Protein AF-A0A7S1ZHT3-F1 (afdb_monomer)

Structure (mmCIF, N/CA/C/O backbone):
data_AF-A0A7S1ZHT3-F1
#
_entry.id   AF-A0A7S1ZHT3-F1
#
loop_
_atom_site.group_PDB
_atom_site.id
_atom_site.type_symbol
_atom_site.label_atom_id
_atom_site.label_alt_id
_atom_site.label_comp_id
_atom_site.label_asym_id
_atom_site.label_entity_id
_atom_site.label_seq_id
_atom_site.pdbx_PDB_ins_code
_atom_site.Cartn_x
_atom_site.Cartn_y
_atom_site.Cartn_z
_atom_site.occupancy
_atom_site.B_iso_or_equiv
_atom_site.auth_seq_id
_atom_site.auth_comp_id
_atom_site.auth_asym_id
_atom_site.auth_atom_id
_atom_site.pdbx_PDB_model_num
ATOM 1 N N . MET A 1 1 ? 1.048 22.544 -0.556 1.00 44.88 1 MET A N 1
ATOM 2 C CA . MET A 1 1 ? 0.624 21.130 -0.606 1.00 44.88 1 MET A CA 1
ATOM 3 C C . MET A 1 1 ? 0.410 20.707 0.828 1.00 44.88 1 MET A C 1
ATOM 5 O O . MET A 1 1 ? 1.359 20.792 1.593 1.00 44.88 1 MET A O 1
ATOM 9 N N . THR A 1 2 ? -0.825 20.401 1.221 1.00 49.09 2 THR A N 1
ATOM 10 C CA . THR A 1 2 ? -1.113 19.824 2.538 1.00 49.09 2 THR A CA 1
ATOM 11 C C . THR A 1 2 ? -0.379 18.495 2.613 1.00 49.09 2 THR A C 1
ATOM 13 O O . THR A 1 2 ? -0.635 17.581 1.835 1.00 49.09 2 THR A O 1
ATOM 16 N N . GLU A 1 3 ? 0.637 18.447 3.457 1.00 62.38 3 GLU A N 1
ATOM 17 C CA . GLU A 1 3 ? 1.415 17.249 3.714 1.00 62.38 3 GLU A CA 1
ATOM 18 C C . GLU A 1 3 ? 0.473 16.270 4.421 1.00 62.38 3 GLU A C 1
ATOM 20 O O . GLU A 1 3 ? 0.102 16.514 5.567 1.00 62.38 3 GLU A O 1
ATOM 25 N N . SER A 1 4 ? -0.012 15.249 3.708 1.00 78.69 4 SER A N 1
ATOM 26 C CA . SER A 1 4 ? -0.948 14.280 4.282 1.00 78.69 4 SER A CA 1
ATOM 27 C C . SER A 1 4 ? -0.350 13.664 5.540 1.00 78.69 4 SER A C 1
ATOM 29 O O . SER A 1 4 ? 0.799 13.205 5.538 1.00 78.69 4 SER A O 1
ATOM 31 N N . ASN A 1 5 ? -1.139 13.647 6.611 1.00 88.62 5 ASN A N 1
ATOM 32 C CA . ASN A 1 5 ? -0.727 13.062 7.878 1.00 88.62 5 ASN A CA 1
ATOM 33 C C . ASN A 1 5 ? -0.437 11.562 7.736 1.00 88.62 5 ASN A C 1
ATOM 35 O O . ASN A 1 5 ? 0.404 11.054 8.471 1.00 88.62 5 ASN A O 1
ATOM 39 N N . LEU A 1 6 ? -1.031 10.872 6.751 1.00 90.31 6 LEU A N 1
ATOM 40 C CA . LEU A 1 6 ? -0.762 9.454 6.497 1.00 90.31 6 LEU A CA 1
ATOM 41 C C . LEU A 1 6 ? 0.721 9.184 6.232 1.00 90.31 6 LEU A C 1
ATOM 43 O O . LEU A 1 6 ? 1.286 8.279 6.836 1.00 90.31 6 LEU A O 1
ATOM 47 N N . PHE A 1 7 ? 1.387 9.986 5.395 1.00 88.44 7 PHE A N 1
ATOM 48 C CA . PHE A 1 7 ? 2.820 9.793 5.133 1.00 88.44 7 PHE A CA 1
ATOM 49 C C . PHE A 1 7 ? 3.676 10.069 6.375 1.00 88.44 7 PHE A C 1
ATOM 51 O O . PHE A 1 7 ? 4.687 9.400 6.575 1.00 88.44 7 PHE A O 1
ATOM 58 N N . LYS A 1 8 ? 3.257 11.001 7.240 1.00 88.56 8 LYS A N 1
ATOM 59 C CA . LYS A 1 8 ? 3.935 11.257 8.520 1.00 88.56 8 LYS A CA 1
ATOM 60 C C . LYS A 1 8 ? 3.789 10.075 9.472 1.00 88.56 8 LYS A C 1
ATOM 62 O O . LYS A 1 8 ? 4.780 9.631 10.031 1.00 88.56 8 LYS A O 1
ATOM 67 N N . LEU A 1 9 ? 2.574 9.546 9.617 1.00 90.31 9 LEU A N 1
ATOM 68 C CA . LEU A 1 9 ? 2.278 8.396 10.477 1.00 90.31 9 LEU A CA 1
ATOM 69 C C . LEU A 1 9 ? 2.964 7.113 9.996 1.00 90.31 9 LEU A C 1
ATOM 71 O O . LEU A 1 9 ? 3.375 6.286 10.805 1.00 90.31 9 LEU A O 1
ATOM 75 N N . LEU A 1 10 ? 3.137 6.973 8.682 1.00 88.19 10 LEU A N 1
ATOM 76 C CA . LEU A 1 10 ? 3.900 5.890 8.066 1.00 88.19 10 LEU A CA 1
ATOM 77 C C . LEU A 1 10 ? 5.423 6.084 8.174 1.00 88.19 10 LEU A C 1
ATOM 79 O O . LEU A 1 10 ? 6.166 5.243 7.678 1.00 88.19 10 LEU A O 1
ATOM 83 N N . ASN A 1 11 ? 5.898 7.170 8.802 1.00 86.56 11 ASN A N 1
ATOM 84 C CA . ASN A 1 11 ? 7.313 7.554 8.864 1.00 86.56 11 ASN A CA 1
ATOM 85 C C . ASN A 1 11 ? 7.986 7.565 7.480 1.00 86.56 11 ASN A C 1
ATOM 87 O O . ASN A 1 11 ? 9.159 7.220 7.330 1.00 86.56 11 ASN A O 1
ATOM 91 N N . PHE A 1 12 ? 7.230 7.956 6.454 1.00 85.56 12 PHE A N 1
ATOM 92 C CA . PHE A 1 12 ? 7.668 7.878 5.072 1.00 85.56 12 PHE A CA 1
ATOM 93 C C . PHE A 1 12 ? 8.873 8.794 4.815 1.00 85.56 12 PHE A C 1
ATOM 95 O O . PHE A 1 12 ? 8.791 10.015 4.965 1.00 85.56 12 PHE A O 1
ATOM 102 N N . ASN A 1 13 ? 9.980 8.204 4.361 1.00 81.50 13 ASN A N 1
ATOM 103 C CA . ASN A 1 13 ? 11.188 8.924 3.975 1.00 81.50 13 ASN A CA 1
ATOM 104 C C . ASN A 1 13 ? 11.620 8.522 2.551 1.00 81.50 13 ASN A C 1
ATOM 106 O O . ASN A 1 13 ? 12.139 7.425 2.353 1.00 81.50 13 ASN A O 1
ATOM 110 N N . PRO A 1 14 ? 11.501 9.417 1.552 1.00 76.69 14 PRO A N 1
ATOM 111 C CA . PRO A 1 14 ? 11.882 9.139 0.164 1.00 76.69 14 PRO A CA 1
ATOM 112 C C . PRO A 1 14 ? 13.309 8.614 -0.030 1.00 76.69 14 PRO A C 1
ATOM 114 O O . PRO A 1 14 ? 13.584 7.920 -1.011 1.00 76.69 14 PRO A O 1
ATOM 117 N N . SER A 1 15 ? 14.220 8.977 0.875 1.00 74.06 15 SER A N 1
ATOM 118 C CA . SER A 1 15 ? 15.633 8.608 0.801 1.00 74.06 15 SER A CA 1
ATOM 119 C C . SER A 1 15 ? 15.917 7.197 1.317 1.00 74.06 15 SER A C 1
ATOM 121 O O . SER A 1 15 ? 16.919 6.620 0.904 1.00 74.06 15 SER A O 1
ATOM 123 N N . SER A 1 16 ? 15.072 6.640 2.196 1.00 68.81 16 SER A N 1
ATOM 124 C CA . SER A 1 16 ? 15.283 5.305 2.782 1.00 68.81 16 SER A CA 1
ATOM 125 C C . SER A 1 16 ? 14.660 4.175 1.961 1.00 68.81 16 SER A C 1
ATOM 127 O O . SER A 1 16 ? 15.049 3.013 2.084 1.00 68.81 16 SER A O 1
ATOM 129 N N . ILE A 1 17 ? 13.720 4.492 1.069 1.00 64.06 17 ILE A N 1
ATOM 130 C CA . ILE A 1 17 ? 13.029 3.488 0.256 1.00 64.06 17 ILE A CA 1
ATOM 131 C C . ILE A 1 17 ? 14.052 2.767 -0.634 1.00 64.06 17 ILE A C 1
ATOM 133 O O . ILE A 1 17 ? 14.761 3.381 -1.440 1.00 64.06 17 ILE A O 1
ATOM 137 N N . PHE A 1 18 ? 14.075 1.435 -0.522 1.00 61.75 18 PHE A N 1
ATOM 138 C CA . PHE A 1 18 ? 15.012 0.512 -1.182 1.00 61.75 18 PHE A CA 1
ATOM 139 C C . PHE A 1 18 ? 16.453 0.516 -0.663 1.00 61.75 18 PHE A C 1
ATOM 141 O O . PHE A 1 18 ? 17.306 -0.118 -1.299 1.00 61.75 18 PHE A O 1
ATOM 148 N N . ASP A 1 19 ? 16.743 1.186 0.452 1.00 63.34 19 ASP A N 1
ATOM 149 C CA . ASP A 1 19 ? 17.970 0.898 1.183 1.00 63.34 19 ASP A CA 1
ATOM 150 C C . ASP A 1 19 ? 17.796 -0.433 1.927 1.00 63.34 19 ASP A C 1
ATOM 152 O O . ASP A 1 19 ? 16.906 -0.603 2.756 1.00 63.34 19 ASP A O 1
ATOM 156 N N . SER A 1 20 ? 18.623 -1.418 1.577 1.00 51.44 20 SER A N 1
ATOM 157 C CA . SER A 1 20 ? 18.540 -2.776 2.124 1.00 51.44 20 SER A CA 1
ATOM 158 C C . SER A 1 20 ? 18.987 -2.876 3.584 1.00 51.44 20 SER A C 1
ATOM 160 O O . SER A 1 20 ? 18.911 -3.964 4.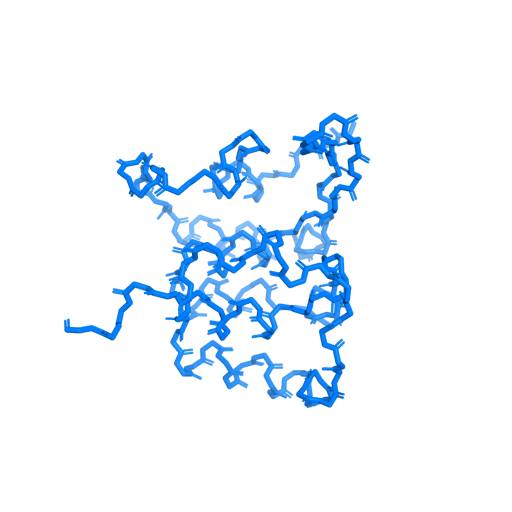144 1.00 51.44 20 SER A O 1
ATOM 162 N N . ASN A 1 21 ? 19.502 -1.787 4.163 1.00 50.84 21 ASN A N 1
ATOM 163 C CA . ASN A 1 21 ? 20.020 -1.746 5.529 1.00 50.84 21 ASN A CA 1
ATOM 164 C C . ASN A 1 21 ? 19.041 -1.112 6.538 1.00 50.84 21 ASN A C 1
ATOM 166 O O . ASN A 1 21 ? 19.351 -1.080 7.723 1.00 50.84 21 ASN A O 1
ATOM 170 N N . ASP A 1 22 ? 17.872 -0.624 6.104 1.00 53.44 22 ASP A N 1
ATOM 171 C CA . ASP A 1 22 ? 16.913 0.092 6.967 1.00 53.44 22 ASP A CA 1
ATOM 172 C C . ASP A 1 22 ? 15.800 -0.816 7.537 1.00 53.44 22 ASP A C 1
ATOM 174 O O . ASP A 1 22 ? 14.617 -0.467 7.591 1.00 53.44 22 ASP A O 1
ATOM 178 N N . GLU A 1 23 ? 16.153 -2.040 7.937 1.00 51.00 23 GLU A N 1
ATOM 179 C CA . GLU A 1 23 ? 15.239 -2.884 8.724 1.00 51.00 23 GLU A CA 1
ATOM 180 C C . GLU A 1 23 ? 15.219 -2.466 10.206 1.00 51.00 23 GLU A C 1
ATOM 182 O O . GLU A 1 23 ? 14.199 -2.628 10.874 1.00 51.00 23 GLU A O 1
ATOM 187 N N . GLU A 1 24 ? 16.304 -1.860 10.700 1.00 45.94 24 GLU A N 1
ATOM 188 C CA . GLU A 1 24 ? 16.522 -1.541 12.120 1.00 45.94 24 GLU A CA 1
ATOM 189 C C . GLU A 1 24 ? 16.008 -0.152 12.552 1.00 45.94 24 GLU A C 1
ATOM 191 O O . GLU A 1 24 ? 15.880 0.107 13.748 1.00 45.94 24 GLU A O 1
ATOM 196 N N . GLY A 1 25 ? 15.663 0.739 11.613 1.00 47.12 25 GLY A N 1
ATOM 197 C CA . GLY A 1 25 ? 15.228 2.116 11.897 1.00 47.12 25 GLY A CA 1
ATOM 198 C C . GLY A 1 25 ? 13.725 2.310 12.131 1.00 47.12 25 GLY A C 1
ATOM 199 O O . GLY A 1 25 ? 13.283 3.430 12.405 1.00 47.12 25 GLY A O 1
ATOM 200 N N . ARG A 1 26 ? 12.910 1.253 12.023 1.00 54.22 26 ARG A N 1
ATOM 201 C CA . ARG A 1 26 ? 11.444 1.369 12.078 1.00 54.22 26 ARG A CA 1
ATOM 202 C C . ARG A 1 26 ? 10.981 1.589 13.515 1.00 54.22 26 ARG A C 1
ATOM 204 O O . ARG A 1 26 ? 10.665 0.647 14.239 1.00 54.22 26 ARG A O 1
ATOM 211 N N . GLN A 1 27 ? 10.926 2.856 13.925 1.00 59.22 27 GLN A N 1
ATOM 212 C CA . GLN A 1 27 ? 10.138 3.275 15.083 1.00 59.22 27 GLN A CA 1
ATOM 213 C C . GLN A 1 27 ? 8.753 2.622 15.017 1.00 59.22 27 GLN A C 1
ATOM 215 O O . GLN A 1 27 ? 8.198 2.449 13.932 1.00 59.22 27 GLN A O 1
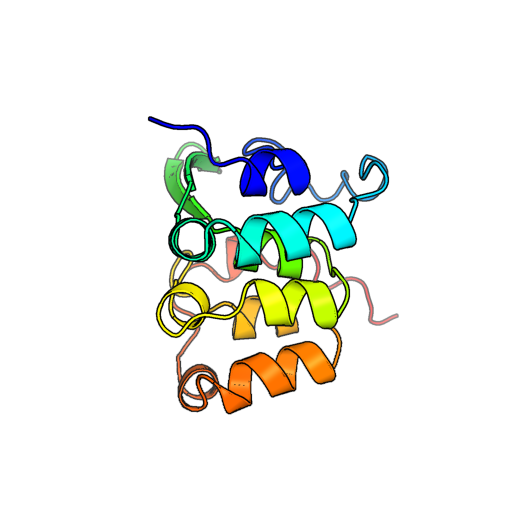ATOM 220 N N . LYS A 1 28 ? 8.209 2.248 16.179 1.00 71.94 28 LYS A N 1
ATOM 221 C CA . LYS A 1 28 ? 6.897 1.607 16.302 1.00 71.94 28 LYS A CA 1
ATOM 222 C C . LYS A 1 28 ? 5.843 2.446 15.571 1.00 71.94 28 LYS A C 1
ATOM 224 O O . LYS A 1 28 ? 5.486 3.523 16.036 1.00 71.94 28 LYS A O 1
ATOM 229 N N . ILE A 1 29 ? 5.374 1.950 14.431 1.00 86.00 29 ILE A N 1
ATOM 230 C CA . ILE A 1 29 ? 4.303 2.583 13.666 1.00 86.00 29 ILE A CA 1
ATOM 231 C C . ILE A 1 29 ? 2.995 2.356 14.414 1.00 86.00 29 ILE A C 1
ATOM 233 O O . ILE A 1 29 ? 2.676 1.228 14.797 1.00 86.00 29 ILE A O 1
ATOM 237 N N . ASP A 1 30 ? 2.251 3.433 14.631 1.00 90.81 30 ASP A N 1
ATOM 238 C CA . ASP A 1 30 ? 0.940 3.382 15.262 1.00 90.81 30 ASP A CA 1
ATOM 239 C C . ASP A 1 30 ? -0.128 3.065 14.205 1.00 90.81 30 ASP A C 1
ATOM 241 O O . ASP A 1 30 ? -0.602 3.942 13.478 1.00 90.81 30 ASP A O 1
ATOM 245 N N . GLY A 1 31 ? -0.472 1.779 14.093 1.00 91.19 31 GLY A N 1
ATOM 246 C CA . GLY A 1 31 ? -1.493 1.306 13.161 1.00 91.19 31 GLY A CA 1
ATOM 247 C C . GLY A 1 31 ? -2.878 1.897 13.437 1.00 91.19 31 GLY A C 1
ATOM 248 O O . GLY A 1 31 ? -3.591 2.222 12.489 1.00 91.19 31 GLY A O 1
ATOM 249 N N . ASP A 1 32 ? -3.235 2.118 14.705 1.00 94.12 32 ASP A N 1
ATOM 250 C CA . ASP A 1 32 ? -4.543 2.664 15.083 1.00 94.12 32 ASP A CA 1
ATOM 251 C C . ASP A 1 32 ? -4.672 4.125 14.644 1.00 94.12 32 ASP A C 1
ATOM 253 O O . ASP A 1 32 ? -5.714 4.533 14.121 1.00 94.12 32 ASP A O 1
ATOM 257 N N . ALA A 1 33 ? -3.596 4.905 14.789 1.00 93.88 33 ALA A N 1
ATOM 258 C CA . ALA A 1 33 ? -3.543 6.275 14.289 1.00 93.88 33 ALA A CA 1
ATOM 259 C C . ALA A 1 33 ? -3.692 6.332 12.760 1.00 93.88 33 ALA A C 1
ATOM 261 O O . ALA A 1 33 ? -4.437 7.171 12.253 1.00 93.88 33 ALA A O 1
ATOM 262 N N . ILE A 1 34 ? -3.041 5.420 12.026 1.00 94.25 34 ILE A N 1
ATOM 263 C CA . ILE A 1 34 ? -3.169 5.331 10.561 1.00 94.25 34 ILE A CA 1
ATOM 264 C C . ILE A 1 34 ? -4.602 4.980 10.163 1.00 94.25 34 ILE A C 1
ATOM 266 O O . ILE A 1 34 ? -5.173 5.642 9.299 1.00 94.25 34 ILE A O 1
ATOM 270 N N . ILE A 1 35 ? -5.199 3.966 10.798 1.00 95.69 35 ILE A N 1
ATOM 271 C CA . ILE A 1 35 ? -6.579 3.544 10.520 1.00 95.69 35 ILE A CA 1
ATOM 272 C C . ILE A 1 35 ? -7.549 4.697 10.787 1.00 95.69 35 ILE A C 1
ATOM 274 O O . ILE A 1 35 ? -8.457 4.941 9.990 1.00 95.69 35 ILE A O 1
ATOM 278 N N . LYS A 1 36 ? -7.364 5.420 11.897 1.00 95.75 36 LYS A N 1
ATOM 279 C CA . LYS A 1 36 ? -8.178 6.588 12.236 1.00 95.75 36 LYS A CA 1
ATOM 280 C C . LYS A 1 36 ? -8.051 7.679 11.172 1.00 95.75 36 LYS A C 1
ATOM 282 O O . LYS A 1 36 ? -9.070 8.120 10.649 1.00 95.75 36 LYS A O 1
ATOM 287 N N . GLU A 1 37 ? -6.828 8.063 10.820 1.00 94.81 37 GLU A N 1
ATOM 288 C CA . GLU A 1 37 ? -6.562 9.099 9.818 1.00 94.81 37 GLU A CA 1
ATOM 289 C C . GLU A 1 37 ? -7.128 8.712 8.443 1.00 94.81 37 GLU A C 1
ATOM 291 O O . GLU A 1 37 ? -7.778 9.525 7.793 1.00 94.81 37 GLU A O 1
ATOM 296 N N . ALA A 1 38 ? -6.968 7.454 8.020 1.00 94.88 38 ALA A N 1
ATOM 297 C CA . ALA A 1 38 ? -7.512 6.956 6.757 1.00 94.88 38 ALA A CA 1
ATOM 298 C C . ALA A 1 38 ? -9.049 7.013 6.715 1.00 94.88 38 ALA A C 1
ATOM 300 O O . ALA A 1 38 ? -9.635 7.302 5.672 1.00 94.88 38 ALA A O 1
ATOM 301 N N . ARG A 1 39 ? -9.717 6.777 7.852 1.00 93.44 39 ARG A N 1
ATOM 302 C CA . ARG A 1 39 ? -11.181 6.881 7.973 1.00 93.44 39 ARG A CA 1
ATOM 303 C C . ARG A 1 39 ? -11.669 8.327 8.003 1.00 93.44 39 ARG A C 1
ATOM 305 O O . ARG A 1 39 ? -12.715 8.617 7.429 1.00 93.44 39 ARG A O 1
ATOM 312 N N . GLU A 1 40 ? -10.942 9.215 8.676 1.00 94.50 40 GLU A N 1
ATOM 313 C CA . GLU A 1 40 ? -11.275 10.642 8.759 1.00 94.50 40 GLU A CA 1
ATOM 314 C C . GLU A 1 40 ? -11.009 11.358 7.424 1.00 94.50 40 GLU A C 1
ATOM 316 O O . GLU A 1 40 ? -11.800 12.207 7.010 1.00 94.50 40 GLU A O 1
ATOM 321 N N . ASN A 1 41 ? -9.956 10.954 6.708 1.00 93.38 41 ASN A N 1
ATOM 322 C CA . ASN A 1 41 ? -9.517 11.543 5.445 1.00 93.38 41 ASN A CA 1
ATOM 323 C C . ASN A 1 41 ? -9.371 10.473 4.341 1.00 93.38 41 ASN A C 1
ATOM 325 O O . ASN A 1 41 ? -8.273 10.226 3.847 1.00 93.38 41 ASN A O 1
ATOM 329 N N . PRO A 1 42 ? -10.472 9.869 3.853 1.00 90.88 42 PRO A N 1
ATOM 330 C CA . PRO A 1 42 ? -10.411 8.769 2.881 1.00 90.88 42 PRO A CA 1
ATOM 331 C C . PRO A 1 42 ? -9.814 9.172 1.526 1.00 90.88 42 PRO A C 1
ATOM 333 O O . PRO A 1 42 ? -9.320 8.328 0.786 1.00 90.88 42 PRO A O 1
ATOM 336 N N . ARG A 1 43 ? -9.822 10.469 1.190 1.00 90.94 43 ARG A N 1
ATOM 337 C CA . ARG A 1 43 ? -9.161 10.987 -0.021 1.00 90.94 43 ARG A CA 1
ATOM 338 C C . ARG A 1 43 ? -7.639 10.898 0.060 1.00 90.94 43 ARG A C 1
ATOM 340 O O . ARG A 1 43 ? -6.987 10.827 -0.979 1.00 90.94 43 ARG A O 1
ATOM 347 N N . ASP A 1 44 ? -7.082 10.901 1.267 1.00 92.06 44 ASP A N 1
ATOM 348 C CA . ASP A 1 44 ? -5.637 10.893 1.471 1.00 92.06 44 ASP A CA 1
ATOM 349 C C . ASP A 1 44 ? -5.023 9.521 1.175 1.00 92.06 44 ASP A C 1
ATOM 351 O O . ASP A 1 44 ? -3.867 9.441 0.760 1.00 92.06 44 ASP A O 1
ATOM 355 N N . VAL A 1 45 ? -5.819 8.453 1.288 1.00 93.62 45 VAL A N 1
ATOM 356 C CA . VAL A 1 45 ? -5.440 7.078 0.922 1.00 93.62 45 VAL A CA 1
ATOM 357 C C . VAL A 1 45 ? -5.003 6.979 -0.545 1.00 93.62 45 VAL A C 1
ATOM 359 O O . VAL A 1 45 ? -4.109 6.204 -0.888 1.00 93.62 45 VAL A O 1
ATOM 362 N N . ASP A 1 46 ? -5.582 7.817 -1.408 1.00 94.00 46 ASP A N 1
ATOM 363 C CA . ASP A 1 46 ? -5.294 7.847 -2.842 1.00 94.00 46 ASP A CA 1
ATOM 364 C C . ASP A 1 46 ? -4.122 8.761 -3.211 1.00 94.00 46 ASP A C 1
ATOM 366 O O . ASP A 1 46 ? -3.726 8.820 -4.383 1.00 94.00 46 ASP A O 1
ATOM 370 N N . LEU A 1 47 ? -3.552 9.492 -2.250 1.00 91.19 47 LEU A N 1
ATOM 371 C CA . LEU A 1 47 ? -2.465 10.415 -2.537 1.00 91.19 47 LEU A CA 1
ATOM 372 C C . LEU A 1 47 ? -1.207 9.664 -2.961 1.00 91.19 47 LEU A C 1
ATOM 374 O O . LEU A 1 47 ? -0.825 8.630 -2.422 1.00 91.19 47 LEU A O 1
ATOM 378 N N . MET A 1 48 ? -0.525 10.240 -3.944 1.00 89.00 48 MET A N 1
ATOM 379 C CA . MET A 1 48 ? 0.772 9.767 -4.396 1.00 89.00 48 MET A CA 1
ATOM 380 C C . MET A 1 48 ? 1.812 10.838 -4.103 1.00 89.00 48 MET A C 1
ATOM 382 O O . MET A 1 48 ? 1.839 11.884 -4.756 1.00 89.00 48 MET A O 1
ATOM 386 N N . TYR A 1 49 ? 2.698 10.555 -3.159 1.00 87.94 49 TYR A N 1
ATOM 387 C CA . TYR A 1 49 ? 3.898 11.336 -2.943 1.00 87.94 49 TYR A CA 1
ATOM 388 C C . TYR A 1 49 ? 4.852 11.138 -4.124 1.00 87.94 49 TYR A C 1
ATOM 390 O O . TYR A 1 49 ? 5.169 10.011 -4.504 1.00 87.94 49 TYR A O 1
ATOM 398 N N . SER A 1 50 ? 5.286 12.236 -4.740 1.00 88.31 50 SER A N 1
ATOM 399 C CA . SER A 1 50 ? 6.161 12.201 -5.915 1.00 88.31 50 SER A CA 1
ATOM 400 C C . SER A 1 50 ? 7.570 12.627 -5.530 1.00 88.31 50 SER A C 1
ATOM 402 O O . SER A 1 50 ? 7.751 13.702 -4.966 1.00 88.31 50 SER A O 1
ATOM 404 N N . PHE A 1 51 ? 8.568 11.810 -5.853 1.00 86.62 51 PHE A N 1
ATOM 405 C CA . PHE A 1 51 ? 9.970 12.115 -5.578 1.00 86.62 51 PHE A CA 1
ATOM 406 C C . PHE A 1 51 ? 10.890 11.632 -6.688 1.00 86.62 51 PHE A C 1
ATOM 408 O O . PHE A 1 51 ? 10.54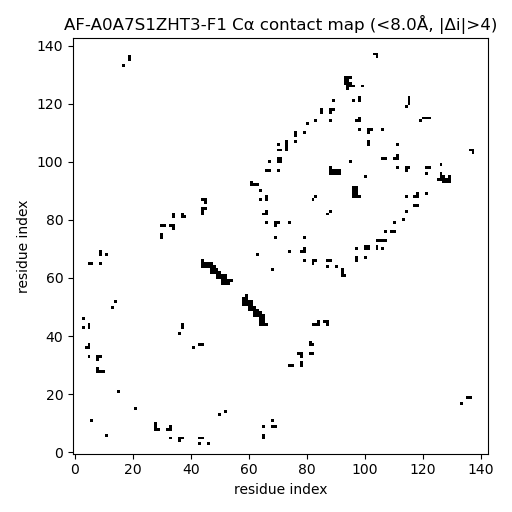0 10.762 -7.483 1.00 86.62 51 PHE A O 1
ATOM 415 N N . THR A 1 52 ? 12.087 12.203 -6.747 1.00 85.81 52 THR A N 1
ATOM 416 C CA . THR A 1 52 ? 13.099 11.811 -7.727 1.00 85.81 52 THR A CA 1
ATOM 417 C C . THR A 1 52 ? 14.134 10.929 -7.054 1.00 85.81 52 THR A C 1
ATOM 419 O O . THR A 1 52 ? 14.807 11.355 -6.119 1.00 85.81 52 THR A O 1
ATOM 422 N N . ARG A 1 53 ? 14.296 9.709 -7.562 1.00 79.44 53 ARG A N 1
ATOM 423 C CA . ARG A 1 53 ? 15.355 8.790 -7.154 1.00 79.44 53 ARG A CA 1
ATOM 424 C C . ARG A 1 53 ? 16.460 8.773 -8.195 1.00 79.44 53 ARG A C 1
ATOM 426 O O . ARG A 1 53 ? 16.193 8.602 -9.381 1.00 79.44 53 ARG A O 1
ATOM 433 N N . PHE A 1 54 ? 17.705 8.868 -7.752 1.00 79.25 54 PHE A N 1
ATOM 434 C CA . PHE A 1 54 ? 18.862 8.730 -8.629 1.00 79.25 54 PHE A CA 1
ATOM 435 C C . PHE A 1 54 ? 19.425 7.314 -8.521 1.00 79.25 54 PHE A C 1
ATOM 437 O O . PHE A 1 54 ? 19.812 6.875 -7.443 1.00 79.25 54 PHE A O 1
ATOM 444 N N . THR A 1 55 ? 19.483 6.581 -9.635 1.00 71.56 55 THR A N 1
ATOM 445 C CA . THR A 1 55 ? 20.169 5.280 -9.685 1.00 71.56 55 THR A CA 1
ATOM 446 C C . THR A 1 55 ? 21.094 5.220 -10.890 1.00 71.56 55 THR A C 1
ATOM 448 O O . THR A 1 55 ? 20.698 5.566 -12.002 1.00 71.56 55 THR A O 1
ATOM 451 N N . LYS A 1 56 ? 22.354 4.820 -10.668 1.00 78.00 56 LYS A N 1
ATOM 452 C CA . LYS A 1 56 ? 23.399 4.735 -11.709 1.00 78.00 56 LYS A CA 1
ATOM 453 C C . LYS A 1 56 ? 23.463 5.981 -12.618 1.00 78.00 56 LYS A C 1
ATOM 455 O O . LYS A 1 56 ? 23.506 5.861 -13.839 1.00 78.00 56 LYS A O 1
ATOM 460 N N . GLY A 1 57 ? 23.410 7.176 -12.023 1.00 78.94 57 GLY A N 1
ATOM 461 C CA . GLY A 1 57 ? 23.495 8.451 -12.750 1.00 78.94 57 GLY A CA 1
ATOM 462 C C . GLY A 1 57 ? 22.240 8.851 -13.537 1.00 78.94 57 GLY A C 1
ATOM 463 O O . GLY A 1 57 ? 22.283 9.826 -14.278 1.00 78.94 57 GLY A O 1
ATOM 464 N N . ARG A 1 58 ? 21.120 8.130 -13.393 1.00 78.44 58 ARG A N 1
ATOM 465 C CA . ARG A 1 58 ? 19.832 8.477 -14.011 1.00 78.44 58 ARG A CA 1
ATOM 466 C C . ARG A 1 58 ? 18.803 8.851 -12.951 1.00 78.44 58 ARG A C 1
ATOM 468 O O . ARG A 1 58 ? 18.701 8.175 -11.927 1.00 78.44 58 ARG A O 1
ATOM 475 N N . ALA A 1 59 ? 18.044 9.908 -13.221 1.00 81.75 59 ALA A N 1
ATOM 476 C CA . ALA A 1 59 ? 16.902 10.325 -12.419 1.00 81.75 59 ALA A CA 1
ATOM 477 C C . ALA A 1 59 ? 15.658 9.519 -12.813 1.00 81.75 59 ALA A C 1
ATOM 479 O O . ALA A 1 59 ? 15.353 9.372 -13.995 1.00 81.75 59 ALA A O 1
ATOM 480 N N . PHE A 1 60 ? 14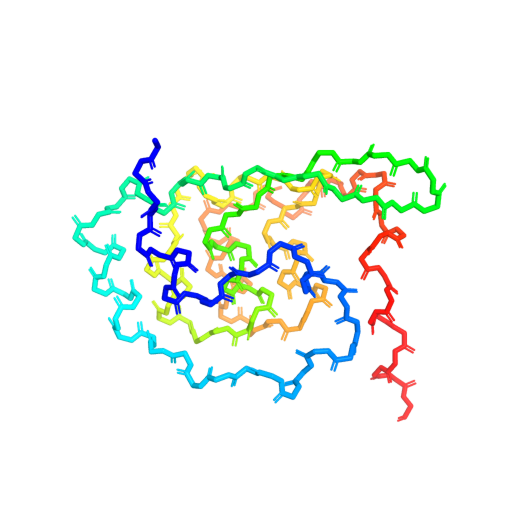.934 9.023 -11.818 1.00 80.31 60 PHE A N 1
ATOM 481 C CA . PHE A 1 60 ? 13.662 8.339 -11.982 1.00 80.31 60 PHE A CA 1
ATOM 482 C C . PHE A 1 60 ? 12.622 9.006 -11.090 1.00 80.31 60 PHE A C 1
ATOM 484 O O . PHE A 1 60 ? 12.823 9.128 -9.882 1.00 80.31 60 PHE A O 1
ATOM 491 N N . HIS A 1 61 ? 11.510 9.429 -11.679 1.00 83.94 61 HIS A N 1
ATOM 492 C CA . HIS A 1 61 ? 10.391 9.970 -10.921 1.00 83.94 61 HIS A CA 1
ATOM 493 C C . HIS A 1 61 ? 9.551 8.819 -10.366 1.00 83.94 61 HIS A C 1
ATOM 495 O O . HIS A 1 61 ? 8.935 8.062 -11.116 1.00 83.94 61 HIS A O 1
ATOM 501 N N . VAL A 1 62 ? 9.553 8.686 -9.045 1.00 83.75 62 VAL A N 1
ATOM 502 C CA . VAL A 1 62 ? 8.744 7.728 -8.299 1.00 83.75 62 VAL A CA 1
ATOM 503 C C . VAL A 1 62 ? 7.466 8.427 -7.856 1.00 83.75 62 VAL A C 1
ATOM 505 O O . VAL A 1 62 ? 7.507 9.551 -7.359 1.00 83.75 62 VAL A O 1
ATOM 508 N N . ARG A 1 63 ? 6.338 7.733 -7.989 1.00 88.62 63 ARG A N 1
ATOM 509 C CA . ARG A 1 63 ? 5.095 8.050 -7.286 1.00 88.62 63 ARG A CA 1
ATOM 510 C C . ARG A 1 63 ? 4.851 6.941 -6.274 1.00 88.62 63 ARG A C 1
ATOM 512 O O . ARG A 1 63 ? 4.913 5.778 -6.655 1.00 88.62 63 ARG A O 1
ATOM 519 N N . TRP A 1 64 ? 4.624 7.293 -5.018 1.00 89.50 64 TRP A N 1
ATOM 520 C CA . TRP A 1 64 ? 4.504 6.353 -3.907 1.00 89.50 64 TRP A CA 1
ATOM 521 C C . TRP A 1 64 ? 3.276 6.686 -3.081 1.00 89.50 64 TRP A C 1
ATOM 523 O O . TRP A 1 64 ? 3.018 7.859 -2.833 1.00 89.50 64 TRP A O 1
ATOM 533 N N . SER A 1 65 ? 2.501 5.684 -2.687 1.00 92.38 65 SER A N 1
ATOM 534 C CA . SER A 1 65 ? 1.239 5.904 -1.972 1.00 92.38 65 SER A CA 1
ATOM 535 C C . SER A 1 65 ? 1.272 5.318 -0.566 1.00 92.38 65 SER A C 1
ATOM 537 O O . SER A 1 65 ? 2.144 4.488 -0.288 1.00 92.38 65 SER A O 1
ATOM 539 N N . PRO A 1 66 ? 0.326 5.700 0.312 1.00 93.62 66 PRO A N 1
ATOM 540 C CA . PRO A 1 66 ? 0.222 5.121 1.647 1.00 93.62 66 PRO A CA 1
ATOM 541 C C . PRO A 1 66 ? 0.125 3.593 1.613 1.00 93.62 66 PRO A C 1
ATOM 543 O O . PRO A 1 66 ? 0.789 2.919 2.393 1.00 93.62 66 PRO A O 1
ATOM 546 N N . LEU A 1 67 ? -0.624 3.036 0.652 1.00 94.31 67 LEU A N 1
ATOM 547 C CA . LEU A 1 67 ? -0.751 1.587 0.484 1.00 94.31 67 LEU A CA 1
ATOM 548 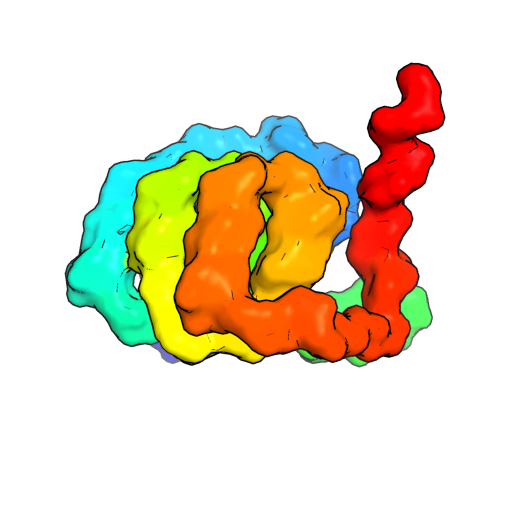C C . LEU A 1 67 ? 0.586 0.925 0.115 1.00 94.31 67 LEU A C 1
ATOM 550 O O . LEU A 1 67 ? 0.917 -0.134 0.640 1.00 94.31 67 LEU A O 1
ATOM 554 N N . HIS A 1 68 ? 1.379 1.549 -0.762 1.00 91.19 68 HIS A N 1
ATOM 555 C CA . HIS A 1 68 ? 2.707 1.037 -1.107 1.00 91.19 68 HIS A CA 1
ATOM 556 C C . HIS A 1 68 ? 3.641 1.003 0.097 1.00 91.19 68 HIS A C 1
ATOM 558 O O . HIS A 1 68 ? 4.349 0.015 0.292 1.00 91.19 68 HIS A O 1
ATOM 564 N N . GLU A 1 69 ? 3.611 2.062 0.902 1.00 89.62 69 GLU A N 1
ATOM 565 C CA . GLU A 1 69 ? 4.404 2.157 2.119 1.00 89.62 69 GLU A CA 1
ATOM 566 C C . GLU A 1 69 ? 3.956 1.114 3.147 1.00 89.62 69 GLU A C 1
ATOM 568 O O . GLU A 1 69 ? 4.778 0.350 3.635 1.00 89.62 69 GLU A O 1
ATOM 573 N N . ALA A 1 70 ? 2.653 0.973 3.396 1.00 91.50 70 ALA A N 1
ATOM 574 C CA . ALA A 1 70 ? 2.129 -0.024 4.326 1.00 91.50 70 ALA A CA 1
ATOM 575 C C . ALA A 1 70 ? 2.484 -1.471 3.922 1.00 91.50 70 ALA A C 1
ATOM 577 O O . ALA A 1 70 ? 2.862 -2.278 4.774 1.00 91.50 70 ALA A O 1
ATOM 578 N N . ILE A 1 71 ? 2.435 -1.793 2.622 1.00 90.62 71 ILE A N 1
ATOM 579 C CA . ILE A 1 71 ? 2.850 -3.102 2.089 1.00 90.62 71 ILE A CA 1
ATOM 580 C C . ILE A 1 71 ? 4.361 -3.306 2.243 1.00 90.62 71 ILE A C 1
ATOM 582 O O . ILE A 1 71 ? 4.793 -4.361 2.707 1.00 90.62 71 ILE A O 1
ATOM 586 N N . PHE A 1 72 ? 5.169 -2.304 1.881 1.00 85.94 72 PHE A N 1
ATOM 587 C CA . PHE A 1 72 ? 6.627 -2.329 2.048 1.00 85.94 72 PHE A CA 1
ATOM 588 C C . PHE A 1 72 ? 7.029 -2.523 3.517 1.00 85.94 72 PHE A C 1
ATOM 590 O O . PHE A 1 72 ? 7.974 -3.250 3.841 1.00 85.94 72 PHE A O 1
ATOM 597 N N . LEU A 1 73 ? 6.264 -1.909 4.415 1.00 84.38 73 LEU A N 1
ATOM 598 C CA . LEU A 1 73 ? 6.463 -1.996 5.849 1.00 84.38 73 LEU A CA 1
ATOM 599 C C . LEU A 1 73 ? 5.925 -3.293 6.463 1.00 84.38 73 LEU A C 1
ATOM 601 O O . LEU A 1 73 ? 6.259 -3.582 7.612 1.00 84.38 73 LEU A O 1
ATOM 605 N N . ARG A 1 74 ? 5.172 -4.094 5.693 1.00 87.00 74 ARG A N 1
ATOM 606 C CA . ARG A 1 74 ? 4.470 -5.307 6.141 1.00 87.00 74 ARG A CA 1
ATOM 607 C C . ARG A 1 74 ? 3.565 -5.030 7.347 1.00 87.00 74 ARG A C 1
ATOM 609 O O . ARG A 1 74 ? 3.590 -5.772 8.326 1.00 87.00 74 ARG A O 1
ATOM 616 N N . LEU A 1 75 ? 2.807 -3.933 7.286 1.00 88.06 75 LEU A N 1
ATOM 617 C CA . LEU A 1 75 ? 1.840 -3.591 8.331 1.00 88.06 75 LEU A CA 1
ATOM 618 C C . LEU A 1 75 ? 0.698 -4.616 8.387 1.00 88.06 75 LEU A C 1
ATOM 620 O O . LEU A 1 75 ? 0.480 -5.368 7.436 1.00 88.06 75 LEU A O 1
ATOM 624 N N . GLY A 1 76 ? 0.002 -4.647 9.525 1.00 88.88 76 GLY A N 1
ATOM 625 C CA . GLY A 1 76 ? -1.089 -5.587 9.785 1.00 88.88 76 GLY A CA 1
ATOM 626 C C . GLY A 1 76 ? -2.254 -5.452 8.807 1.00 88.88 76 GLY A C 1
ATOM 627 O O . GLY A 1 76 ? -2.453 -4.400 8.191 1.00 88.88 76 GLY A O 1
ATOM 628 N N . ASP A 1 77 ? -3.030 -6.528 8.694 1.00 91.50 77 ASP A N 1
ATOM 629 C CA . ASP A 1 77 ? -4.128 -6.655 7.737 1.00 91.50 77 ASP A CA 1
ATOM 630 C C . ASP A 1 77 ? -5.158 -5.520 7.908 1.00 91.50 77 ASP A C 1
ATOM 632 O O . ASP A 1 77 ? -5.603 -4.943 6.922 1.00 91.50 77 ASP A O 1
ATOM 636 N N . GLU A 1 78 ? -5.442 -5.100 9.146 1.00 93.31 78 GLU A N 1
ATOM 637 C CA . GLU A 1 78 ? -6.391 -4.021 9.450 1.00 93.31 78 GLU A CA 1
ATOM 638 C C . GLU A 1 78 ? -5.938 -2.655 8.919 1.00 93.31 78 GLU A C 1
ATOM 640 O O . GLU A 1 78 ? -6.758 -1.844 8.480 1.00 93.31 78 GLU A O 1
ATOM 645 N N . VAL A 1 79 ? -4.628 -2.386 8.956 1.00 94.12 79 VAL A N 1
ATOM 646 C CA . VAL A 1 79 ? -4.057 -1.149 8.407 1.00 94.12 79 VAL A CA 1
ATOM 647 C C . VAL A 1 79 ? -4.135 -1.180 6.889 1.00 94.12 79 VAL A C 1
ATOM 649 O O . VAL A 1 79 ? -4.491 -0.178 6.271 1.00 94.12 79 VAL A O 1
ATOM 652 N N . ILE A 1 80 ? -3.825 -2.329 6.286 1.00 94.88 80 ILE A N 1
ATOM 653 C CA . ILE A 1 80 ? -3.922 -2.504 4.839 1.00 94.88 80 ILE A CA 1
ATOM 654 C C . ILE A 1 80 ? -5.363 -2.300 4.387 1.00 94.88 80 ILE A C 1
ATOM 656 O O . ILE A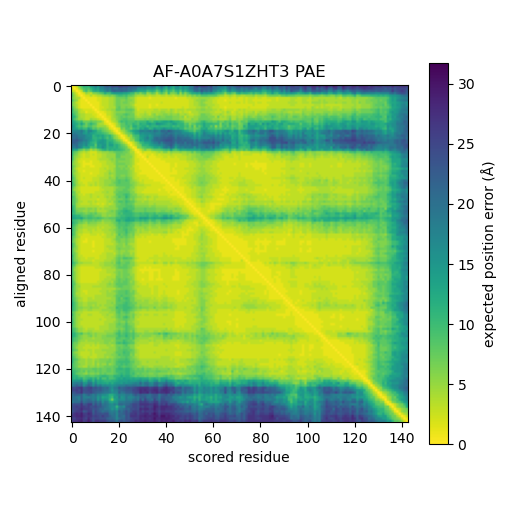 1 80 ? -5.583 -1.478 3.502 1.00 94.88 80 ILE A O 1
ATOM 660 N N . ASP A 1 81 ? -6.328 -2.948 5.040 1.00 94.44 81 ASP A N 1
ATOM 661 C CA . ASP A 1 81 ? -7.756 -2.821 4.744 1.00 94.44 81 ASP A CA 1
ATOM 662 C C . ASP A 1 81 ? -8.243 -1.371 4.842 1.00 94.44 81 ASP A C 1
ATOM 664 O O . ASP A 1 81 ? -8.993 -0.911 3.981 1.00 94.44 81 ASP A O 1
ATOM 668 N N . ALA A 1 82 ? -7.776 -0.613 5.840 1.00 95.38 82 ALA A N 1
ATOM 669 C CA . ALA A 1 82 ? -8.108 0.806 5.977 1.00 95.38 82 ALA A CA 1
ATOM 670 C C . ALA A 1 82 ? -7.530 1.684 4.852 1.00 95.38 82 ALA A C 1
ATOM 672 O O . ALA A 1 82 ? -8.068 2.756 4.575 1.00 95.38 82 ALA A O 1
ATOM 673 N N . LEU A 1 83 ? -6.453 1.238 4.201 1.00 95.69 83 LEU A N 1
ATOM 674 C CA . LEU A 1 83 ? -5.799 1.919 3.082 1.00 95.69 83 LEU A CA 1
ATOM 675 C C . LEU A 1 83 ? -6.214 1.355 1.710 1.00 95.69 83 LEU A C 1
ATOM 677 O O . LEU A 1 83 ? -5.668 1.765 0.681 1.00 95.69 83 LEU A O 1
ATOM 681 N N . LEU A 1 84 ? -7.167 0.420 1.657 1.00 94.81 84 LEU A N 1
ATOM 682 C CA . LEU A 1 84 ? -7.705 -0.064 0.392 1.00 94.81 84 LEU A CA 1
ATOM 683 C C . LEU A 1 84 ? -8.720 0.926 -0.176 1.00 94.81 84 LEU A C 1
ATOM 685 O O . LEU A 1 84 ? -9.688 1.327 0.464 1.00 94.81 84 LEU A O 1
ATOM 689 N N . SER A 1 85 ? -8.534 1.256 -1.449 1.00 94.94 85 SER A N 1
ATOM 690 C CA . SER A 1 85 ? -9.517 1.972 -2.253 1.00 94.94 85 SER A CA 1
ATOM 691 C C . SER A 1 85 ? -9.461 1.470 -3.703 1.00 94.94 85 SER A C 1
ATOM 693 O O . SER A 1 85 ? -8.415 0.971 -4.139 1.00 94.94 85 SER A O 1
ATOM 695 N N . PRO A 1 86 ? -10.526 1.657 -4.507 1.00 92.44 86 PRO A N 1
ATOM 696 C CA . PRO A 1 86 ? -10.506 1.320 -5.931 1.00 92.44 86 PRO A CA 1
ATOM 697 C C . PRO A 1 86 ? -9.382 2.003 -6.724 1.00 92.44 86 PRO A C 1
ATOM 699 O O . PRO A 1 86 ? -8.944 1.477 -7.750 1.00 92.44 86 PRO A O 1
ATOM 702 N N . ILE A 1 87 ? -8.924 3.174 -6.270 1.00 93.62 87 ILE A N 1
ATOM 703 C CA . ILE A 1 87 ? -7.840 3.926 -6.897 1.00 93.62 87 ILE A CA 1
ATOM 704 C C . ILE A 1 87 ? -6.498 3.394 -6.390 1.00 93.62 87 ILE A C 1
ATOM 706 O O . ILE A 1 87 ? -5.681 2.975 -7.211 1.00 93.62 87 ILE A O 1
ATOM 710 N N . ALA A 1 88 ? -6.285 3.352 -5.071 1.00 93.69 88 ALA A N 1
ATOM 711 C CA . ALA A 1 88 ? -5.032 2.953 -4.430 1.00 93.69 88 ALA A CA 1
ATOM 712 C C . ALA A 1 88 ? -4.536 1.572 -4.893 1.00 93.69 88 ALA A C 1
ATOM 714 O O . ALA A 1 88 ? -3.372 1.432 -5.271 1.00 93.69 88 ALA A O 1
ATOM 715 N N . ILE A 1 89 ? -5.424 0.575 -4.984 1.00 93.44 89 ILE A N 1
ATOM 716 C CA . ILE A 1 89 ? -5.074 -0.799 -5.403 1.00 93.44 89 ILE A CA 1
ATOM 717 C C . ILE A 1 89 ? -4.591 -0.906 -6.859 1.00 93.44 89 ILE A C 1
ATOM 719 O O . ILE A 1 89 ? -3.985 -1.907 -7.244 1.00 93.44 89 ILE A O 1
ATOM 723 N N . ARG A 1 90 ? -4.863 0.112 -7.685 1.00 92.94 90 ARG A N 1
ATOM 724 C CA . ARG A 1 90 ? -4.474 0.175 -9.103 1.00 92.94 90 ARG A CA 1
ATOM 725 C C . ARG A 1 90 ? -3.263 1.068 -9.347 1.00 92.94 90 ARG A C 1
ATOM 727 O O . ARG A 1 90 ? -2.788 1.145 -10.481 1.00 92.94 90 ARG A O 1
ATOM 734 N N . GLN A 1 91 ? -2.773 1.768 -8.327 1.00 91.69 91 GLN A N 1
ATOM 735 C CA . GLN A 1 91 ? -1.629 2.659 -8.469 1.00 91.69 91 GLN A CA 1
ATOM 736 C C . GLN A 1 91 ? -0.375 1.830 -8.700 1.00 91.69 91 GLN A C 1
ATOM 738 O O . GLN A 1 91 ? -0.003 1.009 -7.874 1.00 91.69 91 GLN A O 1
ATOM 743 N N . LYS A 1 92 ? 0.274 2.034 -9.846 1.00 88.31 92 LYS A N 1
ATOM 744 C CA . LYS A 1 92 ? 1.470 1.279 -10.214 1.00 88.31 92 LYS A CA 1
ATOM 745 C C . LYS A 1 92 ? 2.712 2.108 -9.979 1.00 88.31 92 LYS A C 1
ATOM 747 O O . LYS A 1 92 ? 2.750 3.292 -10.313 1.00 88.31 92 LYS A O 1
ATOM 752 N N . ILE A 1 93 ? 3.765 1.440 -9.537 1.00 84.12 93 ILE A N 1
ATOM 753 C CA . ILE A 1 93 ? 5.095 2.023 -9.412 1.00 84.12 93 ILE A CA 1
ATOM 754 C C . ILE A 1 93 ? 5.992 1.330 -10.416 1.00 84.12 93 ILE A C 1
ATOM 756 O O . ILE A 1 93 ? 6.279 0.146 -10.282 1.00 84.12 93 ILE A O 1
ATOM 760 N N . TYR A 1 94 ? 6.404 2.051 -11.458 1.00 79.62 94 TYR A N 1
ATOM 761 C CA . TYR A 1 94 ? 7.170 1.477 -12.570 1.00 79.62 94 TYR A CA 1
ATOM 762 C C . TYR A 1 94 ? 6.523 0.214 -13.167 1.00 79.62 94 TYR A C 1
ATOM 764 O O . TYR A 1 94 ? 7.202 -0.781 -13.397 1.00 79.62 94 TYR A O 1
ATOM 772 N N . GLY A 1 95 ? 5.199 0.223 -13.350 1.00 81.81 95 GLY A N 1
ATOM 773 C CA . GLY A 1 95 ? 4.460 -0.936 -13.868 1.00 81.81 95 GLY A CA 1
ATOM 774 C C . GLY A 1 95 ? 4.282 -2.087 -12.868 1.00 81.81 95 GLY A C 1
ATOM 775 O O . GLY A 1 95 ? 3.768 -3.137 -13.239 1.00 81.81 95 GLY A O 1
ATOM 776 N N . VAL A 1 96 ? 4.682 -1.908 -11.606 1.00 85.56 96 VAL A N 1
ATOM 777 C CA . VAL A 1 96 ? 4.480 -2.865 -10.512 1.00 85.56 96 VAL A CA 1
ATOM 778 C C . VAL A 1 96 ? 3.215 -2.483 -9.743 1.00 85.56 96 VAL A C 1
ATOM 780 O O . VAL A 1 96 ? 3.108 -1.351 -9.281 1.00 85.56 96 VAL A O 1
ATOM 783 N N . THR A 1 97 ? 2.259 -3.404 -9.610 1.00 90.94 97 THR A N 1
ATOM 784 C CA . THR A 1 97 ? 1.039 -3.187 -8.803 1.00 90.94 97 THR A CA 1
ATOM 785 C C . THR A 1 97 ? 1.300 -3.392 -7.305 1.00 90.94 97 THR A C 1
ATOM 787 O O . THR A 1 97 ? 2.283 -4.053 -6.947 1.00 90.94 97 THR A O 1
ATOM 790 N N . PRO A 1 98 ? 0.392 -2.936 -6.421 1.00 91.88 98 PRO A N 1
ATOM 791 C CA . PRO A 1 98 ? 0.459 -3.242 -4.993 1.00 91.88 98 PRO A CA 1
ATOM 792 C C . PRO A 1 98 ? 0.508 -4.753 -4.719 1.00 91.88 98 PRO A C 1
ATOM 794 O O . PRO A 1 98 ? 1.284 -5.195 -3.878 1.00 91.88 98 PRO A O 1
ATOM 797 N N . LEU A 1 99 ? -0.218 -5.566 -5.501 1.00 90.88 99 LEU A N 1
ATOM 798 C CA . LEU A 1 99 ? -0.167 -7.033 -5.413 1.00 90.88 99 LEU A CA 1
ATOM 799 C C . LEU A 1 99 ? 1.239 -7.584 -5.688 1.00 90.88 99 LEU A C 1
ATOM 801 O O . LEU A 1 99 ? 1.749 -8.401 -4.927 1.00 90.88 99 LEU A O 1
ATOM 805 N N . HIS A 1 100 ? 1.900 -7.114 -6.749 1.00 88.19 100 HIS A N 1
ATOM 806 C CA . HIS A 1 100 ? 3.269 -7.537 -7.050 1.00 88.19 100 HIS A CA 1
ATOM 807 C C . HIS A 1 100 ? 4.243 -7.177 -5.920 1.00 88.19 100 HIS A C 1
ATOM 809 O O . HIS A 1 100 ? 5.178 -7.936 -5.655 1.00 88.19 100 HIS A O 1
ATOM 815 N N . LEU A 1 101 ? 4.048 -6.025 -5.270 1.00 86.88 101 LEU A N 1
ATOM 816 C CA . LEU A 1 101 ? 4.857 -5.612 -4.123 1.00 86.88 101 LEU A CA 1
ATOM 817 C C . LEU A 1 101 ? 4.590 -6.502 -2.910 1.00 86.88 101 LEU A C 1
ATOM 819 O O . LEU A 1 101 ? 5.554 -6.993 -2.331 1.00 86.88 101 LEU A O 1
ATOM 823 N N . ALA A 1 102 ? 3.325 -6.797 -2.603 1.00 89.06 102 ALA A N 1
ATOM 824 C CA . ALA A 1 102 ? 2.950 -7.711 -1.526 1.00 89.06 102 ALA A CA 1
ATOM 825 C C . ALA A 1 102 ? 3.610 -9.089 -1.699 1.00 89.06 102 ALA A C 1
ATOM 827 O O . ALA A 1 102 ? 4.226 -9.613 -0.773 1.00 89.06 102 ALA A O 1
ATOM 828 N N . CYS A 1 103 ? 3.599 -9.626 -2.923 1.00 88.12 103 CYS A N 1
ATOM 829 C CA . CYS A 1 103 ? 4.303 -10.867 -3.248 1.00 88.12 103 CYS A CA 1
ATOM 830 C C . CYS A 1 103 ? 5.834 -10.744 -3.152 1.00 88.12 103 CYS A C 1
ATOM 832 O O . CYS A 1 103 ? 6.501 -11.698 -2.770 1.00 88.12 103 CYS A O 1
ATOM 834 N N . THR A 1 104 ? 6.410 -9.591 -3.512 1.00 83.25 104 THR A N 1
ATOM 835 C CA . THR A 1 104 ? 7.870 -9.378 -3.489 1.00 83.25 104 THR A CA 1
ATOM 836 C C . THR A 1 104 ? 8.413 -9.250 -2.064 1.00 83.25 104 THR A C 1
ATOM 838 O O . THR A 1 104 ? 9.521 -9.710 -1.799 1.00 83.25 104 THR A O 1
ATOM 841 N N . TYR A 1 105 ? 7.658 -8.618 -1.163 1.00 80.75 105 TYR A N 1
ATOM 842 C CA . TYR A 1 105 ? 8.074 -8.360 0.219 1.00 80.75 105 TYR A CA 1
ATOM 843 C C . TYR A 1 105 ? 7.586 -9.410 1.222 1.00 80.75 105 TYR A C 1
ATOM 845 O O . TYR A 1 105 ? 7.911 -9.297 2.403 1.00 80.75 105 TYR A O 1
ATOM 853 N N . GLY A 1 106 ? 6.851 -10.429 0.765 1.00 80.00 106 GLY A N 1
ATOM 854 C CA . GLY A 1 106 ? 6.354 -11.507 1.620 1.00 80.00 106 GLY A CA 1
ATOM 855 C C . GLY A 1 106 ? 5.252 -11.050 2.575 1.00 80.00 106 GLY A C 1
ATOM 856 O O . GLY A 1 106 ? 5.257 -11.430 3.742 1.00 80.00 106 GLY A O 1
ATOM 857 N N . SER A 1 107 ? 4.331 -10.200 2.109 1.00 84.38 107 SER A N 1
ATOM 858 C CA . SER A 1 107 ? 3.140 -9.830 2.884 1.00 84.38 107 SER A CA 1
ATOM 859 C C . SER A 1 107 ? 2.267 -11.054 3.194 1.00 84.38 107 SER A C 1
ATOM 861 O O . SER A 1 107 ? 2.362 -12.088 2.529 1.00 84.38 107 SER A O 1
ATOM 863 N N . SER A 1 108 ? 1.395 -10.928 4.200 1.00 88.25 108 SER A N 1
ATOM 864 C CA . SER A 1 108 ? 0.492 -12.004 4.616 1.00 88.25 108 SER A CA 1
ATOM 865 C C . SER A 1 108 ? -0.414 -12.468 3.465 1.00 88.25 108 SER A C 1
ATOM 867 O O . SER A 1 108 ? -0.747 -11.711 2.546 1.00 88.25 108 SER A O 1
ATOM 869 N N . LEU A 1 109 ? -0.866 -13.725 3.530 1.00 89.88 109 LEU A N 1
ATOM 870 C CA . LEU A 1 109 ? -1.839 -14.249 2.567 1.00 89.88 109 LEU A CA 1
ATOM 871 C C . LEU A 1 109 ? -3.154 -13.451 2.607 1.00 89.88 109 LEU A C 1
ATOM 873 O O . LEU A 1 109 ? -3.798 -13.288 1.575 1.00 89.88 109 LEU A O 1
ATOM 877 N N . ASN A 1 110 ? -3.518 -12.917 3.775 1.00 91.81 110 ASN A N 1
ATOM 878 C CA . ASN A 1 110 ? -4.686 -12.060 3.950 1.00 91.81 110 ASN A CA 1
ATOM 879 C C . ASN A 1 110 ? -4.557 -10.769 3.138 1.00 91.81 110 ASN A C 1
ATOM 881 O O . ASN A 1 110 ? -5.470 -10.455 2.381 1.00 91.81 110 ASN A O 1
ATOM 885 N N . VAL A 1 111 ? -3.405 -10.091 3.185 1.00 91.00 111 VAL A N 1
ATOM 886 C CA . VAL A 1 111 ? -3.127 -8.908 2.351 1.00 91.00 111 VAL A CA 1
ATOM 887 C C . VAL A 1 111 ? -3.211 -9.243 0.863 1.00 91.00 111 VAL A C 1
ATOM 889 O O . VAL A 1 111 ? -3.848 -8.524 0.093 1.00 91.00 111 VAL A O 1
ATOM 892 N N . VAL A 1 112 ? -2.602 -10.354 0.443 1.00 91.88 112 VAL A N 1
ATOM 893 C CA . VAL A 1 112 ? -2.653 -10.809 -0.957 1.00 91.88 112 VAL A CA 1
ATOM 894 C C . VAL A 1 112 ? -4.097 -11.068 -1.396 1.00 91.88 112 VAL A C 1
ATOM 896 O O . VAL A 1 112 ? -4.511 -10.612 -2.464 1.00 91.88 112 VAL A O 1
ATOM 899 N N . ASN A 1 113 ? -4.882 -11.747 -0.559 1.00 92.50 113 ASN A N 1
ATOM 900 C CA . ASN A 1 113 ? -6.291 -12.018 -0.817 1.00 92.50 113 ASN A CA 1
ATOM 901 C C . ASN A 1 113 ? -7.121 -10.733 -0.851 1.00 92.50 113 ASN A C 1
ATOM 903 O O . ASN A 1 113 ? -7.928 -10.575 -1.758 1.00 92.50 113 ASN A O 1
ATOM 907 N N . ALA A 1 114 ? -6.908 -9.793 0.070 1.00 91.88 114 ALA A N 1
ATOM 908 C CA . ALA A 1 114 ? -7.628 -8.524 0.102 1.00 91.88 114 ALA A CA 1
ATOM 909 C C . ALA A 1 114 ? -7.386 -7.708 -1.180 1.00 91.88 114 ALA A C 1
ATOM 911 O O . ALA A 1 114 ? -8.332 -7.197 -1.790 1.00 91.88 114 ALA A O 1
ATOM 912 N N . LEU A 1 115 ? -6.136 -7.665 -1.654 1.00 92.06 115 LEU A N 1
ATOM 913 C CA . LEU A 1 115 ? -5.773 -7.027 -2.920 1.00 92.06 115 LEU A CA 1
ATOM 914 C C . LEU A 1 115 ? -6.418 -7.727 -4.126 1.00 92.06 115 LEU A C 1
ATOM 916 O O . LEU A 1 115 ? -6.933 -7.050 -5.014 1.00 92.06 115 LEU A O 1
ATOM 920 N N . LEU A 1 116 ? -6.436 -9.064 -4.156 1.00 92.50 116 LEU A N 1
ATOM 921 C CA . LEU A 1 116 ? -7.064 -9.840 -5.233 1.00 92.50 116 LEU A CA 1
ATOM 922 C C . LEU A 1 116 ? -8.588 -9.730 -5.240 1.00 92.50 116 LEU A C 1
ATOM 924 O O . LEU A 1 116 ? -9.176 -9.612 -6.309 1.00 92.50 116 LEU A O 1
ATOM 928 N N . CYS A 1 117 ? -9.232 -9.740 -4.075 1.00 92.50 117 CYS A N 1
ATOM 929 C CA . CYS A 1 117 ? -10.680 -9.586 -3.955 1.00 92.50 117 CYS A CA 1
ATOM 930 C C . CYS A 1 117 ? -11.141 -8.227 -4.493 1.00 92.50 117 CYS A C 1
ATOM 932 O O . CYS A 1 117 ? -12.167 -8.148 -5.166 1.00 92.50 117 CYS A O 1
ATOM 934 N N . ASN A 1 118 ? -10.369 -7.165 -4.241 1.00 91.50 118 ASN A N 1
ATOM 935 C CA . ASN A 1 118 ? -10.694 -5.817 -4.708 1.00 91.50 118 ASN A CA 1
ATOM 936 C C . ASN A 1 118 ? -10.213 -5.539 -6.144 1.00 91.50 118 ASN A C 1
ATOM 938 O O . ASN A 1 118 ? -10.818 -4.732 -6.854 1.00 91.50 118 ASN A O 1
ATOM 942 N N . TYR A 1 119 ? -9.144 -6.200 -6.604 1.00 93.25 119 TYR A N 1
ATOM 943 C CA . TYR A 1 119 ? -8.649 -6.083 -7.976 1.00 93.25 119 TYR A CA 1
ATOM 944 C C . TYR A 1 119 ? -8.123 -7.419 -8.541 1.00 93.25 119 TYR A C 1
ATOM 946 O O . TYR A 1 119 ? -6.911 -7.625 -8.640 1.00 93.25 119 TYR A O 1
ATOM 954 N N . PRO A 1 120 ? -9.020 -8.317 -8.998 1.00 90.19 120 PRO A N 1
ATOM 955 C CA . PRO A 1 120 ? -8.638 -9.652 -9.474 1.00 90.19 120 PRO A CA 1
ATOM 956 C C . PRO A 1 120 ? -7.714 -9.632 -10.696 1.00 90.19 120 PRO A C 1
ATOM 958 O O . PRO A 1 120 ? -6.848 -10.492 -10.861 1.00 90.19 120 PRO A O 1
ATOM 961 N N . ASP A 1 121 ? -7.877 -8.630 -11.563 1.00 88.75 121 ASP A N 1
ATOM 962 C CA . ASP A 1 121 ? -7.076 -8.499 -12.779 1.00 88.75 121 ASP A CA 1
ATOM 963 C C . ASP A 1 121 ? -5.618 -8.114 -12.495 1.00 88.75 121 ASP A C 1
ATOM 965 O O . ASP A 1 121 ? -4.773 -8.308 -13.368 1.00 88.75 121 ASP A O 1
ATOM 969 N N . ALA A 1 122 ? -5.285 -7.680 -11.269 1.00 86.56 122 ALA A N 1
ATOM 970 C CA . ALA A 1 122 ? -3.906 -7.426 -10.847 1.00 86.56 122 ALA A CA 1
ATOM 971 C C . ALA A 1 122 ? -2.982 -8.629 -11.089 1.00 86.56 122 ALA A C 1
ATOM 973 O O . ALA A 1 122 ? -1.813 -8.435 -11.416 1.00 86.56 122 ALA A O 1
ATOM 974 N N . ALA A 1 123 ? -3.501 -9.857 -10.960 1.00 84.88 123 ALA A N 1
ATOM 975 C CA . ALA A 1 123 ? -2.747 -11.093 -11.190 1.00 84.88 123 ALA A CA 1
ATOM 976 C C . ALA A 1 123 ? -2.400 -11.336 -12.668 1.00 84.88 123 ALA A C 1
ATOM 978 O O . ALA A 1 123 ? -1.479 -12.089 -12.977 1.00 84.88 123 ALA A O 1
ATOM 979 N N . LYS A 1 124 ? -3.151 -10.725 -13.589 1.00 85.12 124 LYS A N 1
ATOM 980 C CA . LYS A 1 124 ? -2.937 -10.843 -15.039 1.00 85.12 124 LYS A CA 1
ATOM 981 C C . LYS A 1 124 ? -2.003 -9.760 -15.564 1.00 85.12 124 LYS A C 1
ATOM 983 O O . LYS A 1 124 ? -1.522 -9.852 -16.695 1.00 85.12 124 LYS A O 1
ATOM 988 N N . GLU A 1 125 ? -1.773 -8.716 -14.775 1.00 84.06 125 GLU A N 1
ATOM 989 C CA . GLU A 1 125 ? -0.882 -7.644 -15.166 1.00 84.06 125 GLU A CA 1
ATOM 990 C C . GLU A 1 125 ? 0.564 -8.125 -15.185 1.00 84.06 125 GLU A C 1
ATOM 992 O O . GLU A 1 125 ? 1.054 -8.745 -14.246 1.00 84.06 125 GLU A O 1
ATOM 997 N N . LYS A 1 126 ? 1.277 -7.812 -16.264 1.00 73.06 126 LYS A N 1
ATOM 998 C CA . LYS A 1 126 ? 2.703 -8.106 -16.341 1.00 73.06 126 LYS A CA 1
ATOM 999 C C . LYS A 1 126 ? 3.475 -7.036 -15.583 1.00 73.06 126 LYS A C 1
ATOM 1001 O O . LYS A 1 126 ? 3.248 -5.846 -15.781 1.00 73.06 126 LYS A O 1
ATOM 1006 N N . LYS A 1 127 ? 4.455 -7.465 -14.787 1.00 67.69 127 LYS A N 1
ATOM 1007 C CA . LYS A 1 127 ? 5.475 -6.575 -14.228 1.00 67.69 127 LYS A CA 1
ATOM 1008 C C . LYS A 1 127 ? 6.298 -5.970 -15.369 1.00 67.69 127 LYS A C 1
ATOM 1010 O O . LYS A 1 127 ? 7.196 -6.627 -15.897 1.00 67.69 127 LYS A O 1
ATOM 1015 N N . GLU A 1 128 ? 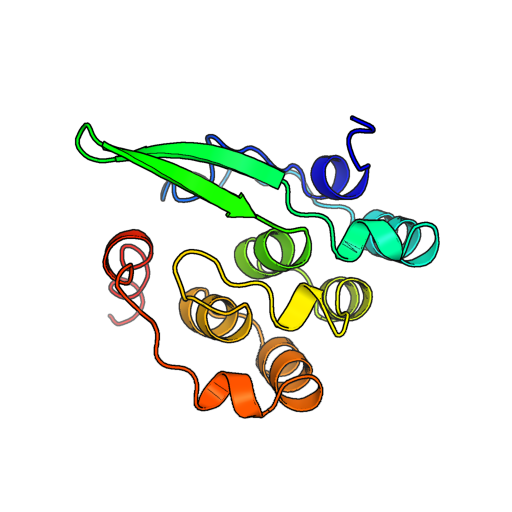6.011 -4.735 -15.766 1.00 60.84 128 GLU A N 1
ATOM 1016 C CA . GLU A 1 128 ? 6.787 -4.074 -16.818 1.00 60.84 128 GLU A CA 1
ATOM 1017 C C . GLU A 1 128 ? 8.123 -3.522 -16.282 1.00 60.84 128 GLU A C 1
ATOM 1019 O O . GLU A 1 128 ? 8.181 -2.837 -15.268 1.00 60.84 128 GLU A O 1
ATOM 1024 N N . GLY A 1 129 ? 9.223 -3.840 -16.975 1.00 53.91 129 GLY A N 1
ATOM 1025 C CA . GLY A 1 129 ? 10.466 -3.053 -17.069 1.00 53.91 129 GLY A CA 1
ATOM 1026 C C . GLY A 1 129 ? 11.389 -2.879 -15.850 1.00 53.91 129 GLY A C 1
ATOM 1027 O O . GLY A 1 129 ? 12.609 -2.907 -16.014 1.00 53.91 129 GLY A O 1
ATOM 1028 N N . ALA A 1 130 ? 10.888 -2.716 -14.627 1.00 54.16 130 ALA A N 1
ATOM 1029 C CA . ALA A 1 130 ? 11.712 -2.274 -13.492 1.00 54.16 130 ALA A CA 1
ATOM 1030 C C . ALA A 1 130 ? 12.025 -3.368 -12.462 1.00 54.16 130 ALA A C 1
ATOM 1032 O O . ALA A 1 130 ? 12.421 -3.066 -11.337 1.00 54.16 130 ALA A O 1
ATOM 1033 N N . GLY A 1 131 ? 11.895 -4.648 -12.836 1.00 50.12 131 GLY A N 1
ATOM 1034 C CA . GLY A 1 131 ? 12.203 -5.788 -11.961 1.00 50.12 131 GLY A CA 1
ATOM 1035 C C . GLY A 1 131 ? 13.527 -5.641 -11.207 1.00 50.12 131 GLY A C 1
ATOM 1036 O O . GLY A 1 131 ? 13.558 -5.831 -9.997 1.00 50.12 131 GLY A O 1
ATOM 1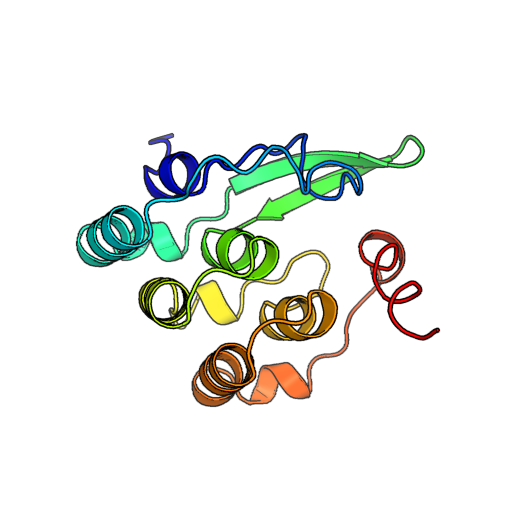037 N N . HIS A 1 132 ? 14.567 -5.168 -11.892 1.00 54.81 132 HIS A N 1
ATOM 1038 C CA . HIS A 1 132 ? 15.911 -4.984 -11.348 1.00 54.81 132 HIS A CA 1
ATOM 1039 C C . HIS A 1 132 ? 16.037 -3.925 -10.232 1.00 54.81 132 HIS A C 1
ATOM 1041 O O . HIS A 1 132 ? 16.995 -3.993 -9.465 1.00 54.81 132 HIS A O 1
ATOM 1047 N N . LEU A 1 133 ? 15.110 -2.961 -10.115 1.00 53.56 133 LEU A N 1
ATOM 1048 C CA . LEU A 1 133 ? 15.153 -1.942 -9.053 1.00 53.56 133 LEU A CA 1
ATOM 1049 C C . LEU A 1 133 ? 14.674 -2.481 -7.696 1.00 53.56 133 LEU A C 1
ATOM 1051 O O . LEU A 1 133 ? 15.096 -1.956 -6.669 1.00 53.56 133 LEU A O 1
ATOM 1055 N N . PHE A 1 134 ? 13.843 -3.530 -7.700 1.00 54.28 134 PHE A N 1
ATOM 1056 C CA . PHE A 1 134 ? 13.228 -4.120 -6.502 1.00 54.28 134 PHE A CA 1
ATOM 1057 C C . PHE A 1 134 ? 13.809 -5.504 -6.139 1.00 54.28 134 PHE A C 1
ATOM 1059 O O . PHE A 1 134 ? 13.642 -5.978 -5.022 1.00 54.28 134 PHE A O 1
ATOM 1066 N N . THR A 1 135 ? 14.516 -6.182 -7.053 1.00 48.66 135 THR A N 1
ATOM 1067 C CA . THR A 1 135 ? 14.956 -7.587 -6.889 1.00 48.66 135 THR A CA 1
ATOM 1068 C C . THR A 1 135 ? 16.159 -7.816 -5.964 1.00 48.66 135 THR A C 1
ATOM 1070 O O . THR A 1 135 ? 16.744 -8.896 -6.010 1.00 48.66 135 THR A O 1
ATOM 1073 N N . ARG A 1 136 ? 16.573 -6.860 -5.118 1.00 46.06 136 ARG A N 1
ATOM 1074 C CA . ARG A 1 136 ? 17.715 -7.107 -4.213 1.00 46.06 136 ARG A CA 1
ATOM 1075 C C . ARG A 1 136 ? 17.362 -8.055 -3.051 1.00 46.06 136 ARG A C 1
ATOM 1077 O O . ARG A 1 136 ? 18.263 -8.735 -2.570 1.00 46.06 136 ARG A O 1
ATOM 1084 N N . HIS A 1 137 ? 16.082 -8.185 -2.675 1.00 44.62 137 HIS A N 1
ATOM 1085 C CA . HIS A 1 137 ? 15.652 -9.046 -1.556 1.00 44.62 137 HIS A CA 1
ATOM 1086 C C . HIS A 1 137 ? 15.164 -10.452 -1.945 1.00 44.62 137 HIS A C 1
ATOM 1088 O O . HIS A 1 137 ? 15.347 -11.380 -1.165 1.00 44.62 137 HIS A O 1
ATOM 1094 N N . ALA A 1 138 ? 14.667 -10.680 -3.167 1.00 40.28 138 ALA A N 1
ATOM 1095 C CA . ALA A 1 138 ? 14.099 -11.982 -3.562 1.00 40.28 138 ALA A CA 1
ATOM 1096 C C . ALA A 1 138 ? 15.120 -13.142 -3.698 1.00 40.28 138 ALA A C 1
ATOM 1098 O O . ALA A 1 138 ? 14.758 -14.229 -4.136 1.00 40.28 138 ALA A O 1
ATOM 1099 N N . LYS A 1 139 ? 16.405 -12.932 -3.373 1.00 39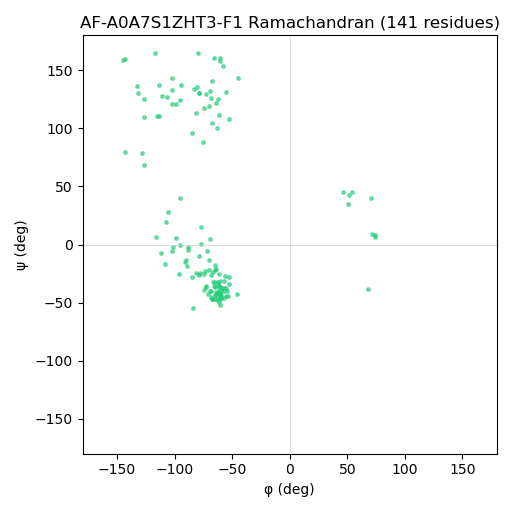.41 139 LYS A N 1
ATOM 1100 C CA . LYS A 1 139 ? 17.467 -13.951 -3.489 1.00 39.41 139 LYS A CA 1
ATOM 1101 C C . LYS A 1 139 ? 18.110 -14.384 -2.166 1.00 39.41 139 LYS A C 1
ATOM 1103 O O . LYS A 1 139 ? 19.086 -15.126 -2.229 1.00 39.41 139 LYS A O 1
ATOM 1108 N N . LYS A 1 140 ? 17.628 -13.950 -0.993 1.00 42.16 140 LYS A N 1
ATOM 1109 C CA . LYS A 1 140 ? 18.279 -14.310 0.285 1.00 42.16 140 LYS A CA 1
ATOM 1110 C C . LYS A 1 140 ? 17.511 -15.236 1.233 1.00 42.16 140 LYS A C 1
ATOM 1112 O O . LYS A 1 140 ? 18.148 -15.723 2.154 1.00 42.16 140 LYS A O 1
ATOM 1117 N N . GLU A 1 141 ? 16.249 -15.584 0.984 1.00 39.56 141 GLU A N 1
ATOM 1118 C CA . GLU A 1 141 ? 15.490 -16.472 1.896 1.00 39.56 141 GLU A CA 1
ATOM 1119 C C . GLU A 1 141 ? 15.272 -17.909 1.395 1.00 39.56 141 GLU A C 1
ATOM 1121 O O . GLU A 1 141 ? 14.340 -18.597 1.797 1.00 39.56 141 GLU A O 1
ATOM 1126 N N . HIS A 1 142 ? 16.175 -18.413 0.557 1.00 39.88 142 HIS A N 1
ATOM 1127 C CA . HIS A 1 142 ? 16.293 -19.855 0.346 1.00 39.88 142 HIS A CA 1
ATOM 1128 C C . HIS A 1 142 ? 17.744 -20.292 0.524 1.00 39.88 142 HIS A C 1
ATOM 1130 O O . HIS A 1 142 ? 18.466 -20.503 -0.454 1.00 39.88 142 HIS A O 1
ATOM 1136 N N . ARG A 1 143 ? 18.168 -20.424 1.784 1.00 35.25 143 ARG A N 1
ATOM 1137 C CA . ARG A 1 143 ? 19.106 -21.471 2.183 1.00 35.25 143 ARG A CA 1
ATOM 1138 C C . ARG A 1 143 ? 18.943 -21.836 3.649 1.00 35.25 143 ARG A C 1
ATOM 1140 O O . ARG A 1 143 ? 18.866 -20.896 4.463 1.00 35.25 143 ARG A O 1
#

Organism: NCBI:txid49249

Solvent-accessible surface area (backbone atoms only — not comparable to full-atom values): 8792 Å² total; per-residue (Å²): 130,87,76,58,62,61,46,60,56,67,66,66,49,89,84,55,68,88,49,91,79,64,79,82,72,70,66,89,66,56,53,66,61,43,34,49,49,27,69,78,40,60,71,58,33,60,41,61,55,72,49,78,45,77,55,96,94,39,83,40,83,43,57,46,33,55,48,52,50,39,43,75,67,56,56,56,60,70,43,50,60,47,33,61,42,90,62,39,62,64,50,54,47,66,51,32,40,47,59,57,49,27,66,64,69,67,42,55,70,64,50,51,47,55,45,36,75,77,39,61,64,63,79,73,55,68,77,42,94,47,63,82,82,66,54,82,63,76,77,69,88,84,126

Nearest PDB structures (foldseek):
  7pnu-assembly1_F  TM=1.603E-01  e=1.146E+00  Mus musculus
  7nql-assembly1_AG  TM=1.831E-01  e=1.667E+00  Sus scrofa
  6zsb-assembly1_AF  TM=1.644E-01  e=2.300E+00  Homo sapiens
  6u8y-assembly1_X  TM=2.111E-01  e=4.869E+00  Pyrococcus furiosus COM1

Radius of gyration: 14.67 Å; Cα contacts (8 Å, |Δi|>4): 173; chains: 1; bounding box: 35×43×33 Å

Mean predicted aligned error: 7.72 Å

Foldseek 3Di:
DPPQVLCVLLVPDPVCVLPPPPPPVDDDRDLVVLLVSCVVCVVQLLAWDWDWDDDPNDTDIWTHGSLLSCLLVLHDLSSNLSSDDLRNQADDTQQQGSLNSNVLNVHDPSSNVVSCVSPVCNVVRDRPDPCVSSPPPVPPPDD

InterPro domains:
  IPR002110 Ankyrin repeat [PF00023] (94-117)
  IPR002110 Ankyrin repeat [PS50088] (94-116)
  IPR036770 Ankyrin repeat-containing domain superfamily [SSF48403] (62-121)

pLDDT: mean 80.2, std 16.62, range [35.25, 95.75]

Sequence (143 aa):
MTESNLFKLLNFNPSSIFDSNDEEGRQKIDGDAIIKEARENPRDVDLMYSFTRFTKGRAFHVRWSPLHEAIFLRLGDEVIDALLSPIAIRQKIYGVTPLHLACTYGSSLNVVNALLCNYPDAAKEKKEGAGHLFTRHAKKEHR

Secondary structure (DSSP, 8-state):
----HHHHHTT--TTTTT-TTTTTT-----HHHHHHHHHH-TTGGG--EEEEEEETTEEEEEEE-HHHHHHHTT--HHHHHHT--TTGGG--BTTB-HHHHHHHHT--HHHHHHHHHH-GGGGGS---S-HHHHTTSTTSS--